Protein AF-A0A972W221-F1 (afdb_monomer_lite)

pLDDT: mean 84.45, std 7.09, range [62.5, 95.25]

Secondary structure (DSSP, 8-state):
---HHHHHHHHHH-TT--EEEEEEPTTTSSEEEEPHHHHHHHHHH------SB-SS-BSSS-HHHHHHHHHHHHHHHHHHHHHHHHHHHHHHHHHTTTTTTTT--HHHHHHHHHHHHHHHHHHHHHIIIII-

Radius of gyration: 25.36 Å; chains: 1; bounding box: 50×28×69 Å

Sequence (132 aa):
AITLNEVIEGFKAHPEITIRTEQINPELKEKTIIPRANAMSFLNESKAVVVGANLHVNEYGKTLFADFFFFITGFHGFHVLSGVIINCIIFFNVIVGTYEKRNSYEMVEKVGLYWHFADLVWVFVFTFFYLV

Foldseek 3Di:
DDDLVNVLVVCVVDVPDWDWDLDADPVVRHTDTDPPVCVNVVSVVDDDDDDDDDQPDHPPHDSVLSNCLCVLVVVLVVLLVVLVVLVVVVVVCVVVCVCVVVVDPVSVVVSVVSNVVSVVSVVVSCCVNPPD

Structure (mmCIF, N/CA/C/O backbone):
data_AF-A0A972W221-F1
#
_entry.id   AF-A0A972W221-F1
#
loop_
_atom_site.group_PDB
_atom_site.id
_atom_site.type_symbol
_atom_site.label_atom_id
_atom_site.label_alt_id
_atom_site.label_comp_id
_atom_site.label_asym_id
_atom_site.label_entity_id
_atom_site.label_seq_id
_atom_site.pdbx_PDB_ins_code
_atom_site.Cartn_x
_atom_site.Cartn_y
_atom_site.Cartn_z
_atom_site.occupancy
_atom_site.B_iso_or_equiv
_atom_site.auth_seq_id
_atom_site.auth_comp_id
_atom_site.auth_asym_id
_atom_site.auth_atom_id
_atom_site.pdbx_PDB_model_num
ATOM 1 N N . ALA A 1 1 ? 18.083 -13.805 -7.449 1.00 71.94 1 ALA A N 1
ATOM 2 C CA . ALA A 1 1 ? 17.737 -12.568 -8.174 1.00 71.94 1 ALA A CA 1
ATOM 3 C C . ALA A 1 1 ? 18.204 -12.745 -9.606 1.00 71.94 1 ALA A C 1
ATOM 5 O O . ALA A 1 1 ? 19.290 -13.281 -9.776 1.00 71.94 1 ALA A O 1
ATOM 6 N N . ILE A 1 2 ? 17.384 -12.372 -10.589 1.00 84.12 2 ILE A N 1
ATOM 7 C CA . ILE A 1 2 ? 17.730 -12.504 -12.010 1.00 84.12 2 ILE A CA 1
ATOM 8 C C . ILE A 1 2 ? 18.817 -11.475 -12.343 1.00 84.12 2 ILE A C 1
ATOM 10 O O . ILE A 1 2 ? 18.704 -10.310 -11.960 1.00 84.12 2 ILE A O 1
ATOM 14 N N . THR A 1 3 ? 19.876 -11.906 -13.020 1.00 89.19 3 THR A N 1
ATOM 15 C CA . THR A 1 3 ? 21.006 -11.055 -13.409 1.00 89.19 3 THR A CA 1
ATOM 16 C C . THR A 1 3 ? 20.847 -10.522 -14.831 1.00 89.19 3 THR A C 1
ATOM 18 O O . THR A 1 3 ? 20.153 -11.104 -15.663 1.00 89.19 3 THR A O 1
ATOM 21 N N . LEU A 1 4 ? 21.528 -9.415 -15.147 1.00 88.88 4 LEU A N 1
ATOM 22 C CA . LEU A 1 4 ? 21.496 -8.846 -16.498 1.00 88.88 4 LEU A CA 1
ATOM 23 C C . LEU A 1 4 ? 22.056 -9.820 -17.549 1.00 88.88 4 LEU A C 1
ATOM 25 O O . LEU A 1 4 ? 21.524 -9.903 -18.651 1.00 88.88 4 LEU A O 1
ATOM 29 N N . ASN A 1 5 ? 23.091 -10.586 -17.196 1.00 89.31 5 ASN A N 1
ATOM 30 C CA . ASN A 1 5 ? 23.689 -11.568 -18.100 1.00 89.31 5 ASN A CA 1
ATOM 31 C C . ASN A 1 5 ? 22.698 -12.681 -18.456 1.00 89.31 5 ASN A C 1
ATOM 33 O O . ASN A 1 5 ? 22.571 -13.008 -19.631 1.00 89.31 5 ASN A O 1
ATOM 37 N N . GLU A 1 6 ? 21.941 -13.187 -17.478 1.00 89.81 6 GLU A N 1
ATOM 38 C CA . GLU A 1 6 ? 20.884 -14.179 -17.722 1.00 89.81 6 GLU A CA 1
ATOM 39 C C . GLU A 1 6 ? 19.799 -13.627 -18.659 1.00 89.81 6 GLU A C 1
ATOM 41 O O . GLU A 1 6 ? 19.352 -14.323 -19.570 1.00 89.81 6 GLU A O 1
ATOM 46 N N . VAL A 1 7 ? 19.414 -12.354 -18.499 1.00 88.94 7 VAL A N 1
ATOM 47 C CA . VAL A 1 7 ? 18.455 -11.691 -19.401 1.00 88.94 7 VAL A CA 1
ATOM 48 C C . VAL A 1 7 ? 19.020 -11.566 -20.819 1.00 88.94 7 VAL A C 1
ATOM 50 O O . VAL A 1 7 ? 18.313 -11.839 -21.790 1.00 88.94 7 VAL A O 1
ATOM 53 N N . ILE A 1 8 ? 20.293 -11.185 -20.960 1.00 90.25 8 ILE A N 1
ATOM 54 C CA . ILE A 1 8 ? 20.964 -11.057 -22.261 1.00 90.25 8 ILE A CA 1
ATOM 55 C C . ILE A 1 8 ? 21.079 -12.418 -22.956 1.00 90.25 8 ILE A C 1
ATOM 57 O O . ILE A 1 8 ? 20.828 -12.517 -24.158 1.00 90.25 8 ILE A O 1
ATOM 61 N N . GLU A 1 9 ? 21.462 -13.466 -22.229 1.00 91.31 9 GLU A N 1
ATOM 62 C CA . GLU A 1 9 ? 21.559 -14.824 -22.769 1.00 91.31 9 GLU A CA 1
ATOM 63 C C . GLU A 1 9 ? 20.189 -15.357 -23.192 1.00 91.31 9 GLU A C 1
ATOM 65 O O . GLU A 1 9 ? 20.054 -15.845 -24.316 1.00 91.31 9 GLU A O 1
ATOM 70 N N . GLY A 1 10 ? 19.156 -15.162 -22.367 1.00 89.62 10 GLY A N 1
ATOM 71 C CA . GLY A 1 10 ? 17.777 -15.503 -22.716 1.00 89.62 10 GLY A CA 1
ATOM 72 C C . GLY A 1 10 ? 17.292 -14.764 -23.967 1.00 89.62 10 GLY A C 1
ATOM 73 O O . GLY A 1 10 ? 16.747 -15.376 -24.884 1.00 89.62 10 GLY A O 1
ATOM 74 N N . PHE A 1 11 ? 17.565 -13.462 -24.076 1.00 90.19 11 PHE A N 1
ATOM 75 C CA . PHE A 1 11 ? 17.197 -12.682 -25.260 1.00 90.19 11 PHE A CA 1
ATOM 76 C C . PHE A 1 11 ? 17.913 -13.157 -26.538 1.00 90.19 11 PHE A C 1
ATOM 78 O O . PHE A 1 11 ? 17.329 -13.143 -27.626 1.00 90.19 11 PHE A O 1
ATOM 85 N N . LYS A 1 12 ? 19.172 -13.605 -26.432 1.00 89.50 12 LYS A N 1
ATOM 86 C CA . LYS A 1 12 ? 19.923 -14.188 -27.558 1.00 89.50 12 LYS A CA 1
ATOM 87 C C . LYS A 1 12 ? 19.391 -15.561 -27.962 1.00 89.50 12 LYS A C 1
ATOM 89 O O . LYS A 1 12 ? 19.311 -15.828 -29.159 1.00 89.50 12 LYS A O 1
ATOM 94 N N . ALA A 1 13 ? 19.035 -16.398 -26.988 1.00 92.38 13 ALA A N 1
ATOM 95 C CA . ALA A 1 13 ? 18.521 -17.747 -27.213 1.00 92.38 13 ALA A CA 1
ATOM 96 C C . ALA A 1 13 ? 17.148 -17.759 -27.906 1.00 92.38 13 ALA A C 1
ATOM 98 O O . ALA A 1 13 ? 16.831 -18.722 -28.599 1.00 92.38 13 ALA A O 1
ATOM 99 N N . HIS A 1 14 ? 16.378 -16.676 -27.766 1.00 90.81 14 HIS A N 1
ATOM 100 C CA . HIS A 1 14 ? 15.015 -16.546 -28.280 1.00 90.81 14 HIS A CA 1
ATOM 101 C C . HIS A 1 14 ? 14.886 -15.399 -29.310 1.00 90.81 14 HIS A C 1
ATOM 103 O O . HIS A 1 14 ? 14.677 -14.231 -28.942 1.00 90.81 14 HIS A O 1
ATOM 109 N N . PRO A 1 15 ? 15.027 -15.689 -30.622 1.00 87.44 15 PRO A N 1
ATOM 110 C CA . PRO A 1 15 ? 14.870 -14.717 -31.710 1.00 87.44 15 PRO A CA 1
ATOM 111 C C . PRO A 1 15 ? 13.505 -14.019 -31.769 1.00 87.44 15 PRO A C 1
ATOM 113 O O . PRO A 1 15 ? 13.411 -12.890 -32.248 1.00 87.44 15 PRO A O 1
ATOM 116 N N . GLU A 1 16 ? 12.466 -14.683 -31.276 1.00 88.00 16 GLU A N 1
ATOM 117 C CA . GLU A 1 16 ? 11.070 -14.256 -31.274 1.00 88.00 16 GLU A CA 1
ATOM 118 C C . GLU A 1 16 ? 10.757 -13.163 -30.242 1.00 88.00 16 GLU A C 1
ATOM 120 O O . GLU A 1 16 ? 9.767 -12.445 -30.383 1.00 88.00 16 GLU A O 1
ATOM 125 N N . ILE A 1 17 ? 11.594 -13.009 -29.212 1.00 88.06 17 ILE A N 1
ATOM 126 C CA . ILE A 1 17 ? 11.354 -12.045 -28.135 1.00 88.06 17 ILE A CA 1
ATOM 127 C C . ILE A 1 17 ? 11.725 -10.633 -28.598 1.00 88.06 17 ILE A C 1
ATOM 129 O O . ILE A 1 17 ? 12.770 -10.396 -29.209 1.00 88.06 17 ILE A O 1
ATOM 133 N N . THR A 1 18 ? 10.872 -9.668 -28.253 1.00 87.06 18 THR A N 1
ATOM 134 C CA . THR A 1 18 ? 11.069 -8.238 -28.525 1.00 87.06 18 THR A CA 1
ATOM 135 C C . THR A 1 18 ? 11.093 -7.430 -27.235 1.00 87.06 18 THR A C 1
ATOM 137 O O . THR A 1 18 ? 10.358 -7.746 -26.301 1.00 87.06 18 THR A O 1
ATOM 140 N N . ILE A 1 19 ? 11.867 -6.344 -27.212 1.00 87.75 19 ILE A N 1
ATOM 141 C CA . ILE A 1 19 ? 11.933 -5.419 -26.073 1.00 87.75 19 ILE A CA 1
ATOM 142 C C . ILE A 1 19 ? 11.007 -4.233 -26.333 1.00 87.75 19 ILE A C 1
ATOM 144 O O . ILE A 1 19 ? 10.966 -3.693 -27.440 1.00 87.75 19 ILE A O 1
ATOM 148 N N . ARG A 1 20 ? 10.270 -3.819 -25.302 1.00 86.94 20 ARG A N 1
ATOM 149 C CA . ARG A 1 20 ? 9.391 -2.646 -25.330 1.00 86.94 20 ARG A CA 1
ATOM 150 C C . ARG A 1 20 ? 9.891 -1.599 -24.350 1.00 86.94 20 ARG A C 1
ATOM 152 O O . ARG A 1 20 ? 10.386 -1.945 -23.281 1.00 86.94 20 ARG A O 1
ATOM 159 N N . THR A 1 21 ? 9.729 -0.331 -24.701 1.00 83.69 21 THR A N 1
ATOM 160 C CA . THR A 1 21 ? 10.019 0.778 -23.787 1.00 83.69 21 THR A CA 1
ATOM 161 C C . THR A 1 21 ? 8.946 0.899 -22.706 1.00 83.69 21 THR A C 1
ATOM 163 O O . THR A 1 21 ? 7.792 0.516 -22.907 1.00 83.69 21 THR A O 1
ATOM 166 N N . GLU A 1 22 ? 9.307 1.479 -21.559 1.00 78.44 22 GLU A N 1
ATOM 167 C CA . GLU A 1 22 ? 8.328 1.861 -20.532 1.00 78.44 22 GLU A CA 1
ATOM 168 C C . GLU A 1 22 ? 7.390 2.961 -21.054 1.00 78.44 22 GLU A C 1
ATOM 170 O O . GLU A 1 22 ? 6.173 2.890 -20.870 1.00 78.44 22 GLU A O 1
ATOM 175 N N . GLN A 1 23 ? 7.957 3.956 -21.745 1.00 77.81 23 GLN A N 1
ATOM 176 C CA . GLN A 1 23 ? 7.215 5.100 -22.262 1.00 77.81 23 GLN A CA 1
ATOM 177 C C . GLN A 1 23 ? 6.306 4.708 -23.432 1.00 77.81 23 GLN A C 1
ATOM 179 O O . GLN A 1 23 ? 6.702 3.973 -24.341 1.00 77.81 23 GLN A O 1
ATOM 184 N N . ILE A 1 24 ? 5.086 5.242 -23.388 1.00 79.62 24 ILE A N 1
ATOM 185 C CA . ILE A 1 24 ? 4.079 5.131 -24.442 1.00 79.62 24 ILE A CA 1
ATOM 186 C C . ILE A 1 24 ? 4.330 6.245 -25.456 1.00 79.62 24 ILE A C 1
ATOM 188 O O . ILE A 1 24 ? 4.496 7.403 -25.070 1.00 79.62 24 ILE A O 1
ATOM 192 N N . ASN A 1 25 ? 4.336 5.903 -26.744 1.00 81.00 25 ASN A N 1
ATOM 193 C CA . ASN A 1 25 ? 4.397 6.899 -27.803 1.00 81.00 25 ASN A CA 1
ATOM 194 C C . ASN A 1 25 ? 3.088 7.720 -27.793 1.00 81.00 25 ASN A C 1
ATOM 196 O O . ASN A 1 25 ? 2.014 7.130 -27.945 1.00 81.00 25 ASN A O 1
ATOM 200 N N . PRO A 1 26 ? 3.142 9.055 -27.621 1.00 79.50 26 PRO A N 1
ATOM 201 C CA . PRO A 1 26 ? 1.945 9.887 -27.506 1.00 79.50 26 PRO A CA 1
ATOM 202 C C . PRO A 1 26 ? 1.063 9.884 -28.765 1.00 79.50 26 PRO A C 1
ATOM 204 O O . PRO A 1 26 ? -0.139 10.111 -28.649 1.00 79.50 26 PRO A O 1
ATOM 207 N N . GLU A 1 27 ? 1.624 9.597 -29.943 1.00 83.56 27 GLU A N 1
ATOM 208 C CA . GLU A 1 27 ? 0.884 9.575 -31.212 1.00 83.56 27 GLU A CA 1
ATOM 209 C C . GLU A 1 27 ? 0.131 8.257 -31.418 1.00 83.56 27 GLU A C 1
ATOM 211 O O . GLU A 1 27 ? -1.038 8.250 -31.798 1.00 83.56 27 GLU A O 1
ATOM 216 N N . LEU A 1 28 ? 0.791 7.134 -31.124 1.00 81.06 28 LEU A N 1
ATOM 217 C CA . LEU A 1 28 ? 0.250 5.789 -31.341 1.00 81.06 28 LEU A CA 1
ATOM 218 C C . LEU A 1 28 ? -0.491 5.235 -30.116 1.00 81.06 28 LEU A C 1
ATOM 220 O O . LEU A 1 28 ? -1.175 4.225 -30.228 1.00 81.06 28 LEU A O 1
ATOM 224 N N . LYS A 1 29 ? -0.355 5.874 -28.943 1.00 79.62 29 LYS A N 1
ATOM 225 C CA . LYS A 1 29 ? -0.863 5.403 -27.637 1.00 79.62 29 LYS A CA 1
ATOM 226 C C . LYS A 1 29 ? -0.412 3.983 -27.256 1.00 79.62 29 LYS A C 1
ATOM 228 O O . LYS A 1 29 ? -0.972 3.378 -26.344 1.00 79.62 29 LYS A O 1
ATOM 233 N N . GLU A 1 30 ? 0.644 3.480 -27.889 1.00 80.44 30 GLU A N 1
ATOM 234 C CA . GLU A 1 30 ? 1.227 2.160 -27.651 1.00 80.44 30 GLU A CA 1
ATOM 235 C C . GLU A 1 30 ? 2.691 2.262 -27.203 1.00 80.44 30 GLU A C 1
ATOM 237 O O . GLU A 1 30 ? 3.377 3.261 -27.442 1.00 80.44 30 GLU A O 1
ATOM 242 N N . LYS A 1 31 ? 3.187 1.217 -26.528 1.00 81.81 31 LYS A N 1
ATOM 243 C CA . LYS A 1 31 ? 4.608 1.107 -26.169 1.00 81.81 31 LYS A CA 1
ATOM 244 C C . LYS A 1 31 ? 5.433 0.843 -27.426 1.00 81.81 31 LYS A C 1
ATOM 246 O O . LYS A 1 31 ? 5.142 -0.094 -28.167 1.00 81.81 31 LYS A O 1
ATOM 251 N N . THR A 1 32 ? 6.496 1.615 -27.631 1.00 84.19 32 THR A N 1
ATOM 252 C CA . THR A 1 32 ? 7.378 1.436 -28.787 1.00 84.19 32 THR A CA 1
ATOM 253 C C . THR A 1 32 ? 8.151 0.125 -28.665 1.00 84.19 32 THR A C 1
ATOM 255 O O . THR A 1 32 ? 8.819 -0.135 -27.660 1.00 84.19 32 THR A O 1
ATOM 258 N N . ILE A 1 33 ? 8.066 -0.709 -29.702 1.00 85.12 33 ILE A N 1
ATOM 259 C CA . ILE A 1 33 ? 8.867 -1.928 -29.820 1.00 85.12 33 ILE A CA 1
ATOM 260 C C . ILE A 1 33 ? 10.227 -1.541 -30.397 1.00 85.12 33 ILE A C 1
ATOM 262 O O . ILE A 1 33 ? 10.309 -0.942 -31.470 1.00 85.12 33 ILE A O 1
ATOM 266 N N . ILE A 1 34 ? 11.298 -1.881 -29.685 1.00 85.19 34 ILE A N 1
ATOM 267 C CA . ILE A 1 34 ? 12.660 -1.579 -30.119 1.00 85.19 34 ILE A CA 1
ATOM 268 C C . ILE A 1 34 ? 13.062 -2.587 -31.207 1.00 85.19 34 ILE A C 1
ATOM 270 O O . ILE A 1 34 ? 12.992 -3.798 -30.965 1.00 85.19 34 ILE A O 1
ATOM 274 N N . PRO A 1 35 ? 13.525 -2.131 -32.388 1.00 86.62 35 PRO A N 1
ATOM 275 C CA . PRO A 1 35 ? 14.054 -3.023 -33.414 1.00 86.62 35 PRO A CA 1
ATOM 276 C C . PRO A 1 35 ? 15.212 -3.870 -32.875 1.00 86.62 35 PRO A C 1
ATOM 278 O O . PRO A 1 35 ? 16.089 -3.365 -32.172 1.00 86.62 35 PRO A O 1
ATOM 281 N N . ARG A 1 36 ? 15.262 -5.156 -33.244 1.00 82.38 36 ARG A N 1
ATOM 282 C CA . ARG A 1 36 ? 16.218 -6.126 -32.674 1.00 82.38 36 ARG A CA 1
ATOM 283 C C . ARG A 1 36 ? 17.691 -5.742 -32.875 1.00 82.38 36 ARG A C 1
ATOM 285 O O . ARG A 1 36 ? 18.510 -6.034 -32.010 1.00 82.38 36 ARG A O 1
ATOM 292 N N . ALA A 1 37 ? 18.008 -5.032 -33.960 1.00 83.12 37 ALA A N 1
ATOM 293 C CA . ALA A 1 37 ? 19.347 -4.494 -34.216 1.00 83.12 37 ALA A CA 1
ATOM 294 C C . ALA A 1 37 ? 19.820 -3.526 -33.114 1.00 83.12 37 ALA A C 1
ATOM 296 O O . ALA A 1 37 ? 20.989 -3.546 -32.739 1.00 83.12 37 ALA A O 1
ATOM 297 N N . ASN A 1 38 ? 18.897 -2.742 -32.552 1.00 84.94 38 ASN A N 1
ATOM 298 C CA . ASN A 1 38 ? 19.188 -1.769 -31.501 1.00 84.94 38 ASN A CA 1
ATOM 299 C C . ASN A 1 38 ? 18.955 -2.367 -30.105 1.00 84.94 38 ASN A C 1
ATOM 301 O O . ASN A 1 38 ? 19.585 -1.952 -29.143 1.00 84.94 38 ASN A O 1
ATOM 305 N N . ALA A 1 39 ? 18.089 -3.376 -29.970 1.00 85.50 39 ALA A N 1
ATOM 306 C CA . ALA A 1 39 ? 17.758 -4.005 -28.687 1.00 85.50 39 ALA A CA 1
ATOM 307 C C . ALA A 1 39 ? 18.998 -4.474 -27.896 1.00 85.50 39 ALA A C 1
ATOM 309 O O . ALA A 1 39 ? 19.050 -4.317 -26.679 1.00 85.50 39 ALA A O 1
ATOM 310 N N . MET A 1 40 ? 20.023 -4.986 -28.586 1.00 83.75 40 MET A N 1
ATOM 311 C CA . MET A 1 40 ? 21.275 -5.417 -27.955 1.00 83.75 40 MET A CA 1
ATOM 312 C C . MET A 1 40 ? 22.088 -4.263 -27.354 1.00 83.75 40 MET A C 1
ATOM 314 O O . MET A 1 40 ? 22.696 -4.450 -26.302 1.00 83.75 40 MET A O 1
ATOM 318 N N . SER A 1 41 ? 22.104 -3.080 -27.981 1.00 86.06 41 SER A N 1
ATOM 319 C CA . SER A 1 41 ? 22.808 -1.926 -27.406 1.00 86.06 41 SER A CA 1
ATOM 320 C C . SER A 1 41 ? 22.102 -1.439 -26.142 1.00 86.06 41 SER A C 1
ATOM 322 O O . SER A 1 41 ? 22.760 -1.226 -25.129 1.00 86.06 41 SER A O 1
ATOM 324 N N . PHE A 1 42 ? 20.765 -1.396 -26.149 1.00 84.88 42 PHE A N 1
ATOM 325 C CA . PHE A 1 42 ? 19.973 -1.050 -24.964 1.00 84.88 42 PHE A CA 1
ATOM 326 C C . PHE A 1 42 ? 20.188 -2.025 -23.798 1.00 84.88 42 PHE A C 1
ATOM 328 O O . PHE A 1 42 ? 20.324 -1.595 -22.653 1.00 84.88 42 PHE A O 1
ATOM 335 N N . LEU A 1 43 ? 20.253 -3.334 -24.068 1.00 85.69 43 LEU A N 1
ATOM 336 C CA . LEU A 1 43 ? 20.534 -4.328 -23.027 1.00 85.69 43 LEU A CA 1
ATOM 337 C C . LEU A 1 43 ? 21.941 -4.175 -22.438 1.00 85.69 43 LEU A C 1
ATOM 339 O O . LEU A 1 43 ? 22.106 -4.309 -21.231 1.00 85.69 43 LEU A O 1
ATOM 343 N N . ASN A 1 44 ? 22.940 -3.854 -23.262 1.00 85.81 44 ASN A N 1
ATOM 344 C CA . ASN A 1 44 ? 24.308 -3.635 -22.787 1.00 85.81 44 ASN A CA 1
ATOM 345 C C . ASN A 1 44 ? 24.455 -2.339 -21.968 1.00 85.81 44 ASN A C 1
ATOM 347 O O . ASN A 1 44 ? 25.303 -2.270 -21.084 1.00 85.81 44 ASN A O 1
ATOM 351 N N . GLU A 1 45 ? 23.641 -1.320 -22.248 1.00 86.81 45 GLU A N 1
ATOM 352 C CA . GLU A 1 45 ? 23.594 -0.066 -21.478 1.00 86.81 45 GLU A CA 1
ATOM 353 C C . GLU A 1 45 ? 22.762 -0.177 -20.188 1.00 86.81 45 GLU A C 1
ATOM 355 O O . GLU A 1 45 ? 22.826 0.696 -19.315 1.00 86.81 45 GLU A O 1
ATOM 360 N N . SER A 1 46 ? 21.975 -1.247 -20.048 1.00 84.94 46 SER A N 1
ATOM 361 C CA . SER A 1 46 ? 21.102 -1.463 -18.896 1.00 84.94 46 SER A CA 1
ATOM 362 C C . SER A 1 46 ? 21.920 -1.723 -17.628 1.00 84.94 46 SER A C 1
ATOM 364 O O . SER A 1 46 ? 22.894 -2.467 -17.635 1.00 84.94 46 SER A O 1
ATOM 366 N N . LYS A 1 47 ? 21.520 -1.112 -16.507 1.00 85.31 47 LYS A N 1
ATOM 367 C CA . LYS A 1 47 ? 22.275 -1.180 -15.238 1.00 85.31 47 LYS A CA 1
ATOM 368 C C . LYS A 1 47 ? 21.699 -2.158 -14.219 1.00 85.31 47 LYS A C 1
ATOM 370 O O . 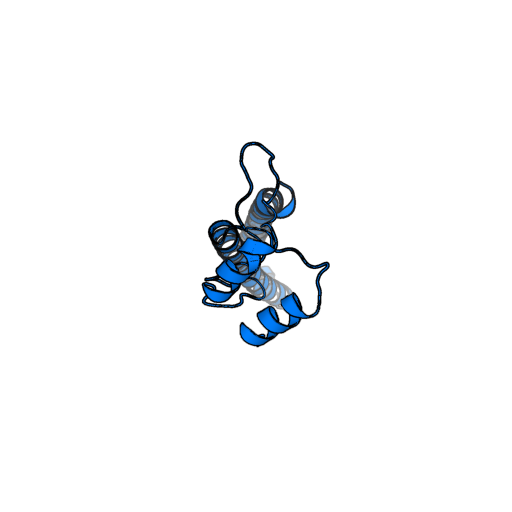LYS A 1 47 ? 22.423 -2.615 -13.340 1.00 85.31 47 LYS A O 1
ATOM 375 N N . ALA A 1 48 ? 20.402 -2.438 -14.297 1.00 84.62 48 ALA A N 1
ATOM 376 C CA . ALA A 1 48 ? 19.699 -3.253 -13.318 1.00 84.62 48 ALA A CA 1
ATOM 377 C C . ALA A 1 48 ? 18.503 -3.963 -13.953 1.00 84.62 48 ALA A C 1
ATOM 379 O O . ALA A 1 48 ? 17.889 -3.449 -14.887 1.00 84.62 48 ALA A O 1
ATOM 380 N N . VAL A 1 49 ? 18.168 -5.125 -13.399 1.00 85.88 49 VAL A N 1
ATOM 381 C CA . VAL A 1 49 ? 16.935 -5.853 -13.699 1.00 85.88 49 VAL A CA 1
ATOM 382 C C . VAL A 1 49 ? 15.966 -5.584 -12.553 1.00 85.88 49 VAL A C 1
ATOM 384 O O . VAL A 1 49 ? 16.283 -5.854 -11.394 1.00 85.88 49 VAL A O 1
ATOM 387 N N . VAL A 1 50 ? 14.806 -5.017 -12.874 1.00 83.31 50 VAL A N 1
ATOM 388 C CA . VAL A 1 50 ? 13.730 -4.766 -11.911 1.00 83.31 50 VAL A CA 1
ATOM 389 C C . VAL A 1 50 ? 12.702 -5.875 -12.059 1.00 83.31 50 VAL A C 1
ATOM 391 O O . VAL A 1 50 ? 12.246 -6.136 -13.166 1.00 83.31 50 VAL A O 1
ATOM 394 N N . VAL A 1 51 ? 12.360 -6.517 -10.943 1.00 83.00 51 VAL A N 1
ATOM 395 C CA . VAL A 1 51 ? 11.301 -7.527 -10.871 1.00 83.00 51 VAL A CA 1
ATOM 396 C C . VAL A 1 51 ? 10.368 -7.139 -9.731 1.00 83.00 51 VAL A C 1
ATOM 398 O O . VAL A 1 51 ? 10.802 -7.019 -8.583 1.00 83.00 51 VAL A O 1
ATOM 401 N N . GLY A 1 52 ? 9.095 -6.939 -10.051 1.00 78.75 52 GLY A N 1
ATOM 402 C CA . GLY A 1 52 ? 8.068 -6.456 -9.139 1.00 78.75 52 GLY A CA 1
ATOM 403 C C . GLY A 1 52 ? 8.091 -4.942 -8.910 1.00 78.75 52 GLY A C 1
ATOM 404 O O . GLY A 1 52 ? 8.912 -4.200 -9.452 1.00 78.75 52 GLY A O 1
ATOM 405 N N . ALA A 1 53 ? 7.150 -4.481 -8.086 1.00 74.88 53 ALA A N 1
ATOM 406 C CA . ALA A 1 53 ? 7.068 -3.092 -7.650 1.00 74.88 53 ALA A CA 1
ATOM 407 C C . ALA A 1 53 ? 7.529 -2.958 -6.198 1.00 74.88 53 ALA A C 1
ATOM 409 O O . ALA A 1 53 ? 7.164 -3.763 -5.341 1.00 74.88 53 ALA A O 1
ATOM 410 N N . ASN A 1 54 ? 8.306 -1.921 -5.919 1.00 74.06 54 ASN A N 1
ATOM 411 C CA . ASN A 1 54 ? 8.669 -1.476 -4.581 1.00 74.06 54 ASN A CA 1
ATOM 412 C C . ASN A 1 54 ? 8.677 0.063 -4.530 1.00 74.06 54 ASN A C 1
ATOM 414 O O . ASN A 1 54 ? 8.360 0.722 -5.515 1.00 74.06 54 ASN A O 1
ATOM 418 N N . LEU A 1 55 ? 9.053 0.629 -3.381 1.00 69.00 55 LEU A N 1
ATOM 419 C CA . LEU A 1 55 ? 9.090 2.080 -3.124 1.00 69.00 55 LEU A CA 1
ATOM 420 C C . LEU A 1 55 ? 10.103 2.878 -3.971 1.00 69.00 55 LEU A C 1
ATOM 422 O O . LEU A 1 55 ? 10.179 4.093 -3.843 1.00 69.00 55 LEU A O 1
ATOM 426 N N . HIS A 1 56 ? 10.938 2.217 -4.772 1.00 71.31 56 HIS A N 1
ATOM 427 C CA . HIS A 1 56 ? 11.963 2.868 -5.591 1.00 71.31 56 HIS A CA 1
ATOM 428 C C . HIS A 1 56 ? 11.845 2.532 -7.075 1.00 71.31 56 HIS A C 1
ATOM 430 O O . HIS A 1 56 ? 12.214 3.342 -7.924 1.00 71.31 56 HIS A O 1
ATOM 436 N N . VAL A 1 57 ? 11.362 1.335 -7.401 1.00 73.81 57 VAL A N 1
ATOM 437 C CA . VAL A 1 57 ? 11.255 0.843 -8.771 1.00 73.81 57 VAL A CA 1
ATOM 438 C C . VAL A 1 57 ? 9.926 0.126 -8.968 1.00 73.81 57 VAL A C 1
ATOM 440 O O . VAL A 1 57 ? 9.491 -0.649 -8.120 1.00 73.81 57 VAL A O 1
ATOM 443 N N . ASN A 1 58 ? 9.281 0.383 -10.102 1.00 77.75 58 ASN A N 1
ATOM 444 C CA . ASN A 1 58 ? 8.008 -0.223 -10.465 1.00 77.75 58 ASN A CA 1
ATOM 445 C C . ASN A 1 58 ? 8.118 -0.851 -11.856 1.00 77.75 58 ASN A C 1
ATOM 447 O O . ASN A 1 58 ? 8.327 -0.145 -12.836 1.00 77.75 58 ASN A O 1
ATOM 451 N N . GLU A 1 59 ? 7.961 -2.171 -11.944 1.00 76.25 59 GLU A N 1
ATOM 452 C CA . GLU A 1 59 ? 7.938 -2.890 -13.224 1.00 76.25 59 GLU A CA 1
ATOM 453 C C . GLU A 1 59 ? 6.658 -2.613 -14.037 1.00 76.25 59 GLU A C 1
ATOM 455 O O . GLU A 1 59 ? 6.667 -2.627 -15.269 1.00 76.25 59 GLU A O 1
ATOM 460 N N . TYR A 1 60 ? 5.540 -2.334 -13.361 1.00 72.19 60 TYR A N 1
ATOM 461 C CA . TYR A 1 60 ? 4.215 -2.317 -13.987 1.00 72.19 60 TYR A CA 1
ATOM 462 C C . TYR A 1 60 ? 3.820 -0.956 -14.573 1.00 72.19 60 TYR A C 1
ATOM 464 O O . TYR A 1 60 ? 2.827 -0.859 -15.296 1.00 72.19 60 TYR A O 1
ATOM 472 N N . GLY A 1 61 ? 4.586 0.104 -14.308 1.00 74.25 61 GLY A N 1
ATOM 473 C CA . GLY A 1 61 ? 4.300 1.435 -14.830 1.00 74.25 61 GLY A CA 1
ATOM 474 C C . GLY A 1 61 ? 5.104 2.531 -14.148 1.00 74.25 61 GLY A C 1
ATOM 475 O O . GLY A 1 61 ? 6.142 2.279 -13.544 1.00 74.25 61 GLY A O 1
ATOM 476 N N . LYS A 1 62 ? 4.590 3.763 -14.217 1.00 78.06 62 LYS A N 1
ATOM 477 C CA . LYS A 1 62 ? 5.267 4.935 -13.652 1.00 78.06 62 LYS A CA 1
ATOM 478 C C . LYS A 1 62 ? 5.537 4.726 -12.163 1.00 78.06 62 LYS A C 1
ATOM 480 O O . LYS A 1 62 ? 4.621 4.405 -11.404 1.00 78.06 62 LYS A O 1
ATOM 485 N N . THR A 1 63 ? 6.773 4.972 -11.746 1.00 76.25 63 THR A N 1
ATOM 486 C CA . THR A 1 63 ? 7.201 4.901 -10.339 1.00 76.25 63 THR A CA 1
ATOM 487 C C . THR A 1 63 ? 6.323 5.765 -9.436 1.00 76.25 63 THR A C 1
ATOM 489 O O . THR A 1 63 ? 5.792 5.287 -8.442 1.00 76.25 63 THR A O 1
ATOM 492 N N . LEU A 1 64 ? 6.025 6.986 -9.878 1.00 80.69 64 LEU A N 1
ATOM 493 C CA . LEU A 1 64 ? 5.196 7.944 -9.147 1.00 80.69 64 LEU A CA 1
ATOM 494 C C . LEU A 1 64 ? 3.768 7.438 -8.863 1.00 80.69 64 LEU A C 1
ATOM 496 O O . LEU A 1 64 ? 3.207 7.751 -7.819 1.00 80.69 64 LEU A O 1
ATOM 500 N N . PHE A 1 65 ? 3.174 6.637 -9.755 1.00 80.94 65 PHE A N 1
ATOM 501 C CA . PHE A 1 65 ? 1.858 6.043 -9.492 1.00 80.94 65 PHE A CA 1
ATOM 502 C C . PHE A 1 65 ? 1.929 5.007 -8.364 1.00 80.94 65 PHE A C 1
ATOM 504 O O . PHE A 1 65 ? 1.080 5.016 -7.475 1.00 80.94 65 PHE A O 1
ATOM 511 N N . ALA A 1 66 ? 2.954 4.148 -8.378 1.00 80.50 66 ALA A N 1
ATOM 512 C CA . ALA A 1 66 ? 3.161 3.164 -7.319 1.00 80.50 66 ALA A CA 1
ATOM 513 C C . ALA A 1 66 ? 3.401 3.839 -5.963 1.00 80.50 66 ALA A C 1
ATOM 515 O O . ALA A 1 66 ? 2.811 3.415 -4.971 1.00 80.50 66 ALA A O 1
ATOM 516 N N . ASP A 1 67 ? 4.181 4.921 -5.925 1.00 82.88 67 ASP A N 1
ATOM 517 C CA . ASP A 1 67 ? 4.447 5.669 -4.693 1.00 82.88 67 ASP A CA 1
ATOM 518 C C . ASP A 1 67 ? 3.152 6.195 -4.057 1.00 82.88 67 ASP A C 1
ATOM 520 O O . ASP A 1 67 ? 2.891 5.951 -2.876 1.00 82.88 67 ASP A O 1
ATOM 524 N N . PHE A 1 68 ? 2.294 6.857 -4.844 1.00 86.00 68 PHE A N 1
ATOM 525 C CA . PHE A 1 68 ? 0.999 7.339 -4.355 1.00 86.00 68 PHE A CA 1
ATOM 526 C C . PHE A 1 68 ? 0.072 6.196 -3.940 1.00 86.00 68 PHE A C 1
ATOM 528 O O . PHE A 1 68 ? -0.568 6.283 -2.889 1.00 86.00 68 PHE A O 1
ATOM 535 N N . PHE A 1 69 ? 0.027 5.117 -4.724 1.00 84.81 69 PHE A N 1
ATOM 536 C CA . PHE A 1 69 ? -0.792 3.945 -4.429 1.00 84.81 69 PHE A CA 1
ATOM 537 C C . PHE A 1 69 ? -0.421 3.317 -3.081 1.00 84.81 69 PHE A C 1
ATOM 539 O O . PHE A 1 69 ? -1.292 3.135 -2.226 1.00 84.81 69 PHE A O 1
ATOM 546 N N . PHE A 1 70 ? 0.864 3.021 -2.860 1.00 85.06 70 PHE A N 1
ATOM 547 C CA . PHE A 1 70 ? 1.329 2.396 -1.621 1.00 85.06 70 PHE A CA 1
ATOM 548 C C . PHE A 1 70 ? 1.200 3.331 -0.420 1.00 85.06 70 PHE A C 1
ATOM 550 O O . PHE A 1 70 ? 0.816 2.878 0.658 1.00 85.06 70 PHE A O 1
ATOM 557 N N . PHE A 1 71 ? 1.467 4.627 -0.592 1.00 89.06 71 PHE A N 1
ATOM 558 C CA . PHE A 1 71 ? 1.346 5.597 0.491 1.00 89.06 71 PHE A CA 1
ATOM 559 C C . PHE A 1 71 ? -0.105 5.757 0.965 1.00 89.06 71 PHE A C 1
ATOM 561 O O . PHE A 1 71 ? -0.388 5.594 2.152 1.00 89.06 71 PHE A O 1
ATOM 568 N N . ILE A 1 72 ? -1.038 6.031 0.049 1.00 90.81 72 ILE A N 1
ATOM 569 C CA . ILE A 1 72 ? -2.444 6.296 0.392 1.00 90.81 72 ILE A CA 1
ATOM 570 C C . ILE A 1 72 ? -3.117 5.026 0.918 1.00 90.81 72 ILE A C 1
ATOM 572 O O . ILE A 1 72 ? -3.746 5.052 1.978 1.00 90.81 72 ILE A O 1
ATOM 576 N N . THR A 1 73 ? -2.942 3.901 0.220 1.00 90.50 73 THR A N 1
ATOM 577 C CA . THR A 1 73 ? -3.530 2.616 0.625 1.00 90.50 73 THR A CA 1
ATOM 578 C C . THR A 1 73 ? -2.929 2.129 1.942 1.00 90.50 73 THR A C 1
ATOM 580 O O . THR A 1 73 ? -3.659 1.664 2.816 1.00 90.50 73 THR A O 1
ATOM 583 N N . GLY A 1 74 ? -1.614 2.280 2.130 1.00 89.94 74 GLY A N 1
ATOM 584 C CA . GLY A 1 74 ? -0.934 1.921 3.375 1.00 89.94 74 GLY A CA 1
ATOM 585 C C . GLY A 1 74 ? -1.397 2.765 4.565 1.00 89.94 74 GLY A C 1
ATOM 586 O O . GLY A 1 74 ? -1.717 2.220 5.621 1.00 89.94 74 GLY A O 1
ATOM 587 N N . PHE A 1 75 ? -1.507 4.086 4.391 1.00 92.81 75 PHE A N 1
ATOM 588 C CA . PHE A 1 75 ? -2.019 4.990 5.424 1.00 92.81 75 PHE A CA 1
ATOM 589 C C . PHE A 1 75 ? -3.472 4.679 5.796 1.00 92.81 75 PHE A C 1
ATOM 591 O O . PHE A 1 75 ? -3.827 4.669 6.977 1.00 92.81 75 PHE A O 1
ATOM 598 N N . HIS A 1 76 ? -4.308 4.374 4.805 1.00 92.50 76 HIS A N 1
ATOM 599 C CA . HIS A 1 76 ? -5.678 3.944 5.043 1.00 92.50 76 HIS A CA 1
ATOM 600 C C . HIS A 1 76 ? -5.734 2.605 5.796 1.00 92.50 76 HIS A C 1
ATOM 602 O O . HIS A 1 76 ? -6.437 2.493 6.799 1.00 92.50 76 HIS A O 1
ATOM 608 N N . GLY A 1 77 ? -4.932 1.617 5.388 1.00 92.19 77 GLY A N 1
ATOM 609 C CA . GLY A 1 77 ? -4.827 0.330 6.079 1.00 92.19 77 GLY A CA 1
ATOM 610 C C . GLY A 1 77 ? -4.418 0.474 7.549 1.00 92.19 77 GLY A C 1
ATOM 611 O O . GLY A 1 77 ? -4.962 -0.216 8.410 1.00 92.19 77 GLY A O 1
ATOM 612 N N . PHE A 1 78 ? -3.534 1.425 7.864 1.00 94.56 78 PHE A N 1
ATOM 613 C CA . PHE A 1 78 ? -3.193 1.766 9.248 1.00 94.56 78 PHE A CA 1
ATOM 614 C C . PHE A 1 78 ? -4.399 2.299 10.047 1.00 94.56 78 PHE A C 1
ATOM 616 O O . PHE A 1 78 ? -4.585 1.901 11.196 1.00 94.56 78 PHE A O 1
ATOM 623 N N . HIS A 1 79 ? -5.245 3.144 9.446 1.00 93.94 79 HIS A N 1
ATOM 624 C CA . HIS A 1 79 ? -6.472 3.652 10.084 1.00 93.94 79 HIS A CA 1
ATOM 625 C C . HIS A 1 79 ? -7.513 2.553 10.306 1.00 93.94 79 HIS A C 1
ATOM 627 O O . HIS A 1 79 ? -8.154 2.497 11.353 1.00 93.94 79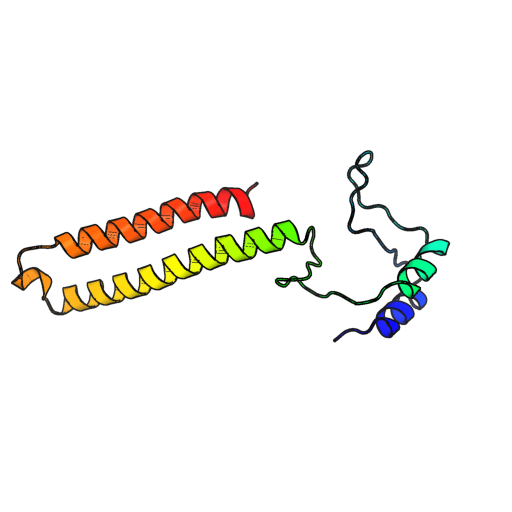 HIS A O 1
ATOM 633 N N . VAL A 1 80 ? -7.668 1.646 9.340 1.00 94.31 80 VAL A N 1
ATOM 634 C CA . VAL A 1 80 ? -8.544 0.481 9.503 1.00 94.31 80 VAL A CA 1
ATOM 635 C C . VAL A 1 80 ? -8.028 -0.399 10.639 1.00 94.31 80 VAL A C 1
ATOM 637 O O . VAL A 1 80 ? -8.804 -0.771 11.514 1.00 94.31 80 VAL A O 1
ATOM 640 N N . LEU A 1 81 ? -6.722 -0.677 10.696 1.00 95.25 81 LEU A N 1
ATOM 641 C CA . LEU A 1 81 ? -6.132 -1.488 11.762 1.00 95.25 81 LEU A CA 1
ATOM 642 C C . LEU A 1 81 ? -6.348 -0.867 13.151 1.00 95.25 81 LEU A C 1
ATOM 644 O O . LEU A 1 81 ? -6.774 -1.570 14.069 1.00 95.25 81 LEU A O 1
ATOM 648 N N . SER A 1 82 ? -6.094 0.435 13.319 1.00 94.25 82 SER A N 1
ATOM 649 C CA . SER A 1 82 ? -6.355 1.118 14.592 1.00 94.25 82 SER A CA 1
ATOM 650 C C . SER A 1 82 ? -7.846 1.099 14.946 1.00 94.25 82 SER A C 1
ATOM 652 O O . SER A 1 82 ? -8.194 0.832 16.097 1.00 94.25 82 SER A O 1
ATOM 654 N N . GLY A 1 83 ? -8.732 1.276 13.964 1.00 92.31 83 GLY A N 1
ATOM 655 C CA . GLY A 1 83 ? -10.176 1.148 14.141 1.00 92.31 83 GLY A CA 1
ATOM 656 C C . GLY A 1 83 ? -10.613 -0.244 14.598 1.00 92.31 83 GLY A C 1
ATOM 657 O O . GLY A 1 83 ? -11.441 -0.345 15.501 1.00 92.31 83 GLY A O 1
ATOM 658 N N . VAL A 1 84 ? -10.032 -1.318 14.044 1.00 94.12 84 VAL A N 1
ATOM 659 C CA . VAL A 1 84 ? -10.347 -2.702 14.445 1.00 94.12 84 VAL A CA 1
ATOM 660 C C . VAL A 1 84 ? -9.964 -2.904 15.902 1.00 94.12 84 VAL A C 1
ATOM 662 O O . VAL A 1 84 ? -10.756 -3.434 16.677 1.00 94.12 84 VAL A O 1
ATOM 665 N N . ILE A 1 85 ? -8.775 -2.439 16.294 1.00 95.06 85 ILE A N 1
ATOM 666 C CA . ILE A 1 85 ? -8.298 -2.539 17.675 1.00 95.06 85 ILE A CA 1
ATOM 667 C C . ILE A 1 85 ? -9.259 -1.813 18.625 1.00 95.06 85 ILE A C 1
ATOM 669 O O . ILE A 1 85 ? -9.661 -2.380 19.642 1.00 95.06 85 ILE A O 1
ATOM 673 N N . ILE A 1 86 ? -9.674 -0.588 18.288 1.00 91.69 86 ILE A N 1
ATOM 674 C CA . ILE A 1 86 ? -10.618 0.185 19.105 1.00 91.69 86 ILE A CA 1
ATOM 675 C C . ILE A 1 86 ? -11.980 -0.522 19.173 1.00 91.69 86 ILE A C 1
ATOM 677 O O . ILE A 1 86 ? -12.534 -0.659 20.264 1.00 91.69 86 ILE A O 1
ATOM 681 N N . ASN A 1 87 ? -12.489 -1.048 18.055 1.00 89.56 87 ASN A N 1
ATOM 682 C CA . ASN A 1 87 ? -13.729 -1.826 18.020 1.00 89.56 87 ASN A CA 1
ATOM 683 C C . ASN A 1 87 ? -13.655 -3.068 18.914 1.00 89.56 87 ASN A C 1
ATOM 685 O O . ASN A 1 87 ? -14.586 -3.322 19.676 1.00 89.56 87 ASN A O 1
ATOM 689 N N . CYS A 1 88 ? -12.543 -3.809 18.889 1.00 92.50 88 CYS A N 1
ATOM 69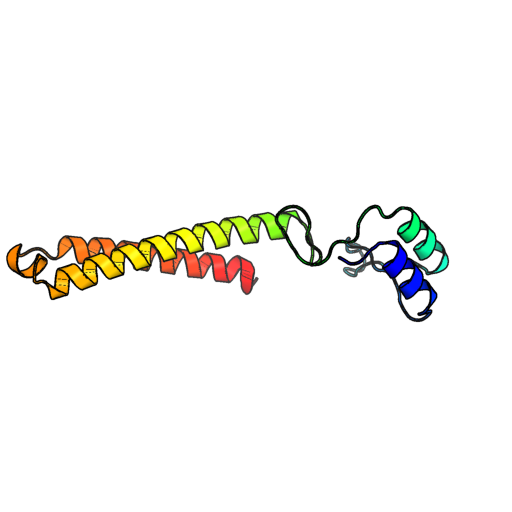0 C CA . CYS A 1 88 ? -12.326 -4.943 19.785 1.00 92.50 88 CYS A CA 1
ATOM 691 C C . CYS A 1 88 ? -12.355 -4.512 21.260 1.00 92.50 88 CYS A C 1
ATOM 693 O O . CYS A 1 88 ? -13.014 -5.162 22.070 1.00 92.50 88 CYS A O 1
ATOM 695 N N . ILE A 1 89 ? -11.694 -3.405 21.619 1.00 90.25 89 ILE A N 1
ATOM 696 C CA . ILE A 1 89 ? -11.682 -2.884 22.997 1.00 90.25 89 ILE A CA 1
ATOM 697 C C . ILE A 1 89 ? -13.098 -2.518 23.457 1.00 90.25 89 ILE A C 1
ATOM 699 O O . ILE A 1 89 ? -13.517 -2.913 24.548 1.00 90.25 89 ILE A O 1
ATOM 703 N N . ILE A 1 90 ? -13.850 -1.783 22.632 1.00 88.12 90 ILE A N 1
ATOM 704 C CA . ILE A 1 90 ? -15.234 -1.411 22.946 1.00 88.12 90 ILE A CA 1
ATOM 705 C C . ILE A 1 90 ? -16.111 -2.656 23.076 1.00 88.12 90 ILE A C 1
ATOM 707 O O . ILE A 1 90 ? -16.867 -2.759 24.040 1.00 88.12 90 ILE A O 1
ATOM 711 N N . PHE A 1 91 ? -15.972 -3.624 22.169 1.00 87.38 91 PHE A N 1
ATOM 712 C CA . PHE A 1 91 ? -16.720 -4.878 22.203 1.00 87.38 91 PHE A CA 1
ATOM 713 C C . PHE A 1 91 ? -16.511 -5.641 23.520 1.00 87.38 91 PHE A C 1
ATOM 715 O O . PHE A 1 91 ? -17.484 -6.006 24.181 1.00 87.38 91 PHE A O 1
ATOM 722 N N . PHE A 1 92 ? -15.262 -5.803 23.971 1.00 88.69 92 PHE A N 1
ATOM 723 C CA . PHE A 1 92 ? -14.982 -6.426 25.270 1.00 88.69 92 PHE A CA 1
ATOM 724 C C . PHE A 1 92 ? -15.541 -5.609 26.444 1.00 88.69 92 PHE A C 1
ATOM 726 O O . PHE A 1 92 ? -16.133 -6.176 27.361 1.00 88.69 92 PHE A O 1
ATOM 733 N N . ASN A 1 93 ? -15.418 -4.279 26.414 1.00 85.00 93 ASN A N 1
ATOM 734 C CA . ASN A 1 93 ? -15.958 -3.412 27.465 1.00 85.00 93 ASN A CA 1
ATOM 735 C C . ASN A 1 93 ? -17.496 -3.451 27.554 1.00 85.00 93 ASN A C 1
ATOM 737 O O . ASN A 1 93 ? -18.043 -3.282 28.648 1.00 85.00 93 ASN A O 1
ATOM 741 N N . VAL A 1 94 ? -18.189 -3.688 26.433 1.00 83.94 94 VAL A N 1
ATOM 742 C CA . VAL A 1 94 ? -19.640 -3.931 26.399 1.00 83.94 94 VAL A CA 1
ATOM 743 C C . VAL A 1 94 ? -19.976 -5.267 27.063 1.00 83.94 94 VAL A C 1
ATOM 745 O O . VAL A 1 94 ? -20.837 -5.288 27.937 1.00 83.94 94 VAL A O 1
ATOM 748 N N . ILE A 1 95 ? -19.256 -6.351 26.743 1.00 84.69 95 ILE A N 1
ATOM 749 C CA . ILE A 1 95 ? -19.475 -7.680 27.353 1.00 84.69 95 ILE A CA 1
ATOM 750 C C . ILE A 1 95 ? -19.261 -7.655 28.875 1.00 84.69 95 ILE A C 1
ATOM 752 O O . ILE A 1 95 ? -20.001 -8.292 29.618 1.00 84.69 95 ILE A O 1
ATOM 756 N N . VAL A 1 96 ? -18.275 -6.895 29.361 1.00 83.94 96 VAL A N 1
ATOM 757 C CA . VAL A 1 96 ? -17.985 -6.745 30.802 1.00 83.94 96 VAL A CA 1
ATOM 758 C C . VAL A 1 96 ? -19.051 -5.898 31.536 1.00 83.94 96 VAL A C 1
ATOM 760 O O . VAL A 1 96 ? -19.056 -5.813 32.768 1.00 83.94 96 VAL A O 1
ATOM 763 N N . GLY A 1 97 ? -19.987 -5.278 30.807 1.00 76.69 97 GLY A N 1
ATOM 764 C CA . GLY A 1 97 ? -21.059 -4.452 31.371 1.00 76.69 97 GLY A CA 1
ATOM 765 C C . GLY A 1 97 ? -20.581 -3.081 31.860 1.00 76.69 97 GLY A C 1
ATOM 766 O O . GLY A 1 97 ? -21.252 -2.429 32.660 1.00 76.69 97 GLY A O 1
ATOM 767 N N . THR A 1 98 ? -19.407 -2.621 31.412 1.00 72.12 98 THR A N 1
ATOM 768 C CA . THR A 1 98 ? -18.799 -1.356 31.862 1.00 72.12 98 THR A CA 1
ATOM 769 C C . THR A 1 98 ? -19.650 -0.142 31.479 1.00 72.12 98 THR A C 1
ATOM 771 O O . THR A 1 98 ? -19.739 0.817 32.247 1.00 72.12 98 THR A O 1
ATOM 774 N N . TYR A 1 99 ? -20.301 -0.182 30.314 1.00 67.50 99 TYR A N 1
ATOM 775 C CA . TYR A 1 99 ? -21.133 0.921 29.817 1.00 67.50 99 TYR A CA 1
ATOM 776 C C . TYR A 1 99 ? -22.544 0.926 30.412 1.00 67.50 99 TYR A C 1
ATOM 778 O O . TYR A 1 99 ? -23.073 1.995 30.706 1.00 67.50 99 TYR A O 1
ATOM 786 N N . GLU A 1 100 ? -23.099 -0.251 30.704 1.00 64.12 100 GLU A N 1
ATOM 787 C CA . GLU A 1 100 ? -24.386 -0.405 31.396 1.00 64.12 100 GLU A CA 1
ATOM 788 C C . GLU A 1 100 ? -24.313 0.168 32.823 1.00 64.12 100 GLU A C 1
ATOM 790 O O . GLU A 1 100 ? -25.188 0.913 33.258 1.00 64.12 100 GLU A O 1
ATOM 795 N N . LYS A 1 101 ? -23.186 -0.054 33.51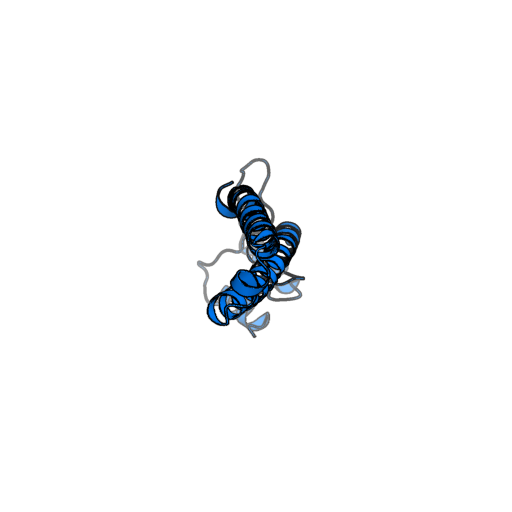6 1.00 62.50 101 LYS A N 1
ATOM 796 C CA . LYS A 1 101 ? -22.902 0.537 34.837 1.00 62.50 101 LYS A CA 1
ATOM 797 C C . LYS A 1 101 ? -22.693 2.056 34.806 1.00 62.50 101 LYS A C 1
ATOM 799 O O . LYS A 1 101 ? -22.852 2.705 35.836 1.00 62.50 101 LYS A O 1
ATOM 804 N N . ARG A 1 102 ? -22.312 2.626 33.656 1.00 64.56 102 ARG A N 1
ATOM 805 C CA . ARG A 1 102 ? -22.091 4.074 33.469 1.00 64.56 102 ARG A CA 1
ATOM 806 C C . ARG A 1 102 ? -23.304 4.824 32.907 1.00 64.56 102 ARG A C 1
ATOM 808 O O . ARG A 1 102 ? -23.240 6.048 32.869 1.00 64.56 102 ARG A O 1
ATOM 815 N N . ASN A 1 103 ? -24.377 4.139 32.489 1.00 64.81 103 ASN A N 1
ATOM 816 C CA . ASN A 1 103 ? -25.573 4.742 31.871 1.00 64.81 103 ASN A CA 1
ATOM 817 C C . ASN A 1 103 ? -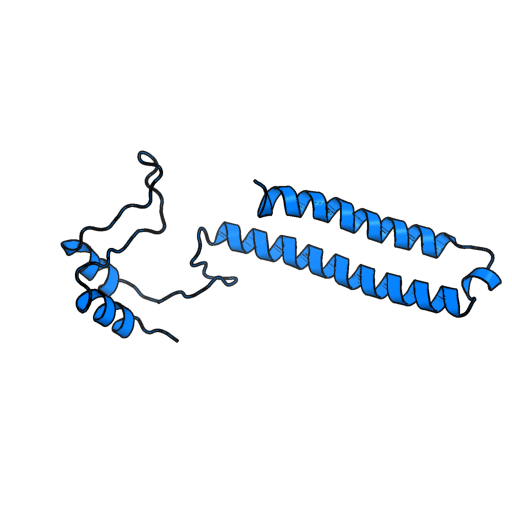25.278 5.668 30.666 1.00 64.81 103 ASN A C 1
ATOM 819 O O . ASN A 1 103 ? -26.056 6.568 30.359 1.00 64.81 103 ASN A O 1
ATOM 823 N N . SER A 1 104 ? -24.151 5.476 29.974 1.00 70.69 104 SER A N 1
ATOM 824 C CA . SER A 1 104 ? -23.799 6.269 28.792 1.00 70.69 104 SER A CA 1
ATOM 825 C C . SER A 1 104 ? -23.095 5.409 27.748 1.00 70.69 104 SER A C 1
ATOM 827 O O . SER A 1 104 ? -22.047 4.812 28.012 1.00 70.69 104 SER A O 1
ATOM 829 N N . TYR A 1 105 ? -23.681 5.383 26.549 1.00 75.38 105 TYR A N 1
ATOM 830 C CA . TYR A 1 105 ? -23.178 4.679 25.365 1.00 75.38 105 TYR A CA 1
ATOM 831 C C . TYR A 1 105 ? -22.437 5.606 24.391 1.00 75.38 105 TYR A C 1
ATOM 833 O O . TYR A 1 105 ? -22.050 5.186 23.304 1.00 75.38 105 TYR A O 1
ATOM 841 N N . GLU A 1 106 ? -22.164 6.847 24.797 1.00 78.06 106 GLU A N 1
ATOM 842 C CA . GLU A 1 106 ? -21.546 7.881 23.957 1.00 78.06 106 GLU A CA 1
ATOM 843 C C . GLU A 1 106 ? -20.190 7.443 23.364 1.00 78.06 106 GLU A C 1
ATOM 845 O O . GLU A 1 106 ? -19.822 7.822 22.254 1.00 78.06 106 GLU A O 1
ATOM 850 N N . MET A 1 107 ? -19.438 6.598 24.079 1.00 77.38 107 MET A N 1
ATOM 851 C CA . MET A 1 107 ? -18.170 6.045 23.583 1.00 77.38 107 MET A CA 1
ATOM 852 C C . MET A 1 107 ? -18.354 5.051 22.433 1.00 77.38 107 MET A C 1
ATOM 854 O O . MET A 1 107 ? -17.506 5.000 21.546 1.00 77.38 107 MET A O 1
ATOM 858 N N . VAL A 1 108 ? -19.449 4.287 22.422 1.00 82.56 108 VAL A N 1
ATOM 859 C CA . VAL A 1 108 ? -19.756 3.347 21.334 1.00 82.56 108 VAL A CA 1
ATOM 860 C C . VAL A 1 108 ? -20.125 4.123 20.073 1.00 82.56 108 VAL A C 1
ATOM 862 O O . VAL A 1 108 ? -19.613 3.819 19.001 1.00 82.56 108 VAL A O 1
ATOM 865 N N . GLU A 1 109 ? -20.940 5.172 20.205 1.00 85.25 109 GLU A N 1
ATOM 866 C CA . GLU A 1 109 ? -21.340 6.024 19.077 1.00 85.25 109 GLU A CA 1
ATOM 867 C C . GLU A 1 109 ? -20.140 6.730 18.438 1.00 85.25 109 GLU A C 1
ATOM 869 O O . GLU A 1 109 ? -19.986 6.702 17.218 1.00 85.25 109 GLU A O 1
ATOM 874 N N . LYS A 1 110 ? -19.240 7.301 19.251 1.00 86.00 110 LYS A N 1
ATOM 875 C CA . LYS A 1 110 ? -18.012 7.951 18.758 1.00 86.00 110 LYS A CA 1
ATOM 876 C C . LYS A 1 110 ? -17.112 6.987 17.986 1.00 86.00 110 LYS A C 1
ATOM 878 O O . LYS A 1 110 ? -16.558 7.357 16.953 1.00 86.00 110 LYS A O 1
ATOM 883 N N . VAL A 1 111 ? -16.972 5.755 18.471 1.00 87.88 111 VAL A N 1
ATOM 884 C CA . VAL A 1 111 ? -16.164 4.724 17.808 1.00 87.88 111 VAL A CA 1
ATOM 885 C C . VAL A 1 111 ? -16.845 4.212 16.536 1.00 87.88 111 VAL A C 1
ATOM 887 O O . VAL A 1 111 ? -16.180 4.062 15.512 1.00 87.88 111 VAL A O 1
ATOM 890 N N . GLY A 1 112 ? -18.168 4.037 16.552 1.00 87.56 112 GLY A N 1
ATOM 891 C CA . GLY A 1 112 ? -18.943 3.716 15.353 1.00 87.56 112 GLY A CA 1
ATOM 892 C C . GLY A 1 112 ? -18.809 4.792 14.271 1.00 87.56 112 GLY A C 1
ATOM 893 O O . GLY A 1 112 ? -18.565 4.473 13.111 1.00 87.56 112 GLY A O 1
ATOM 894 N N . LEU A 1 113 ? -18.869 6.073 14.650 1.00 89.94 113 LEU A N 1
ATOM 895 C CA . LEU A 1 113 ? -18.628 7.207 13.748 1.00 89.94 113 LEU A CA 1
ATOM 896 C C . LEU A 1 113 ? -17.212 7.193 13.155 1.00 89.94 113 LEU A C 1
ATOM 898 O O . LEU A 1 113 ? -17.059 7.441 11.961 1.00 89.94 113 LEU A O 1
ATOM 902 N N . TYR A 1 114 ? -16.188 6.864 13.950 1.00 90.31 114 TYR A N 1
ATOM 903 C CA . TYR A 1 114 ? -14.821 6.686 13.444 1.00 90.31 114 TYR A CA 1
ATOM 904 C C . TYR A 1 114 ? -14.741 5.561 12.404 1.00 90.31 114 TYR A C 1
ATOM 906 O O . TYR A 1 114 ? -14.126 5.730 11.351 1.00 90.31 114 TYR A O 1
ATOM 914 N N . TRP A 1 115 ? -15.400 4.432 12.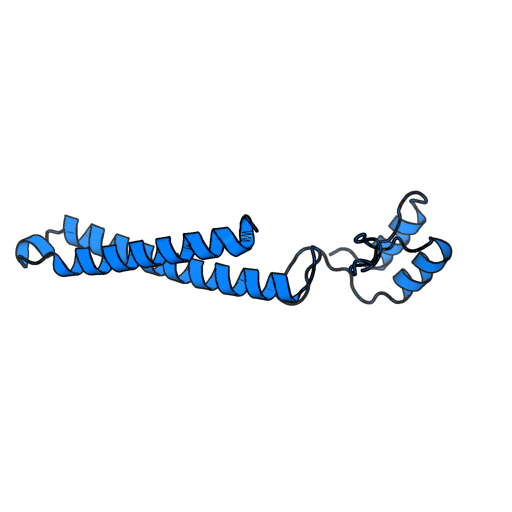672 1.00 92.06 115 TRP A N 1
ATOM 915 C CA . TRP A 1 115 ? -15.423 3.293 11.759 1.00 92.06 115 TRP A CA 1
ATOM 916 C C . TRP A 1 115 ? -16.119 3.627 10.434 1.00 92.06 115 TRP A C 1
ATOM 918 O O . TRP A 1 115 ? -15.582 3.351 9.364 1.00 92.06 115 TRP A O 1
ATOM 928 N N . HIS A 1 116 ? -17.269 4.301 10.494 1.00 92.06 116 HIS A N 1
ATOM 929 C CA . HIS A 1 116 ? -17.976 4.767 9.300 1.00 92.06 116 HIS A CA 1
ATOM 930 C C . HIS A 1 116 ? -17.188 5.818 8.515 1.00 92.06 116 HIS A C 1
ATOM 932 O O . HIS A 1 116 ? -17.208 5.811 7.287 1.00 92.06 116 HIS A O 1
ATOM 938 N N . PHE A 1 117 ? -16.466 6.708 9.196 1.00 90.88 117 PHE A N 1
ATOM 939 C CA . PHE A 1 117 ? -15.588 7.662 8.525 1.00 90.88 117 PHE A CA 1
ATOM 940 C C . PHE A 1 117 ? -14.478 6.953 7.739 1.00 90.88 117 PHE A C 1
ATOM 942 O O . PHE A 1 117 ? -14.232 7.303 6.584 1.00 90.88 117 PHE A O 1
ATOM 949 N N . ALA A 1 118 ? -13.842 5.936 8.330 1.00 91.81 118 ALA A N 1
ATOM 950 C CA . ALA A 1 118 ? -12.847 5.133 7.628 1.00 91.81 118 ALA A CA 1
ATOM 951 C C . ALA A 1 118 ? -13.454 4.451 6.387 1.00 91.81 118 ALA A C 1
ATOM 953 O O . ALA A 1 118 ? -12.879 4.547 5.307 1.00 91.81 118 ALA A O 1
ATOM 954 N N . ASP A 1 119 ? -14.642 3.855 6.505 1.00 90.69 119 ASP A N 1
ATOM 955 C CA . ASP A 1 119 ? -15.344 3.221 5.379 1.00 90.69 119 ASP A CA 1
ATOM 956 C C . ASP A 1 119 ? -15.633 4.207 4.229 1.00 90.69 119 ASP A C 1
ATOM 958 O O . ASP A 1 119 ? -15.330 3.930 3.069 1.00 90.69 119 ASP A O 1
ATOM 962 N N . LEU A 1 120 ? -16.105 5.420 4.540 1.00 91.19 120 LEU A N 1
ATOM 963 C CA . LEU A 1 120 ? -16.323 6.460 3.526 1.00 91.19 120 LEU A CA 1
ATOM 964 C C . LEU A 1 120 ? -15.033 6.836 2.788 1.00 91.19 120 LEU A C 1
ATOM 966 O O . LEU A 1 120 ? -15.042 6.962 1.563 1.00 91.19 120 LEU A O 1
ATOM 970 N N . VAL A 1 121 ? -13.915 6.994 3.504 1.00 91.62 121 VAL A N 1
ATOM 971 C CA . VAL A 1 121 ? -12.608 7.262 2.878 1.00 91.62 121 VAL A CA 1
ATOM 972 C C . VAL A 1 121 ? -12.195 6.101 1.972 1.00 91.62 121 VAL A C 1
ATOM 974 O O . VAL A 1 121 ? -11.658 6.338 0.887 1.00 91.62 121 VAL A O 1
ATOM 977 N N . TRP A 1 122 ? -12.480 4.857 2.368 1.00 90.62 122 TRP A N 1
ATOM 978 C CA . TRP A 1 122 ? -12.154 3.683 1.563 1.00 90.62 122 TRP A CA 1
ATOM 979 C C . TRP A 1 122 ? -12.890 3.661 0.229 1.00 90.62 122 TRP A C 1
ATOM 981 O O . TRP A 1 122 ? -12.271 3.395 -0.799 1.00 90.62 122 TRP A O 1
ATOM 991 N N . VAL A 1 123 ? -14.179 4.005 0.213 1.00 91.44 123 VAL A N 1
ATOM 992 C CA . VAL A 1 123 ? -14.968 4.074 -1.026 1.00 91.44 123 VAL A CA 1
ATOM 993 C C . VAL A 1 123 ? -14.327 5.029 -2.042 1.00 91.44 123 VAL A C 1
ATOM 995 O O . VAL A 1 123 ? -14.242 4.704 -3.230 1.00 91.44 123 VAL A O 1
ATOM 998 N N . PHE A 1 124 ? -13.807 6.177 -1.594 1.00 88.38 124 PHE A N 1
ATOM 999 C CA . PHE A 1 124 ? -13.089 7.106 -2.472 1.00 88.38 124 PHE A CA 1
ATOM 1000 C C . PHE A 1 124 ? -11.760 6.530 -2.972 1.00 88.38 124 PHE A C 1
ATOM 1002 O O . PHE A 1 124 ? -11.502 6.563 -4.175 1.00 88.38 124 PHE A O 1
ATOM 1009 N N . VAL A 1 125 ? -10.932 5.975 -2.079 1.00 88.38 125 VAL A N 1
ATOM 1010 C CA . VAL A 1 125 ? -9.638 5.371 -2.453 1.00 88.38 125 VAL A CA 1
ATOM 1011 C C . VAL A 1 125 ? -9.841 4.225 -3.446 1.00 88.38 125 VAL A C 1
ATOM 1013 O O . VAL A 1 125 ? -9.152 4.166 -4.464 1.00 88.38 125 VAL A O 1
ATOM 1016 N N . PHE A 1 126 ? -10.823 3.358 -3.199 1.00 88.12 126 PHE A N 1
ATOM 1017 C CA . PHE A 1 126 ? -11.164 2.253 -4.087 1.00 88.12 126 PHE A CA 1
ATOM 1018 C C . PHE A 1 126 ? -11.575 2.756 -5.475 1.00 88.12 126 PHE A C 1
ATOM 1020 O O . PHE A 1 126 ? -11.086 2.263 -6.488 1.00 88.12 126 PHE A O 1
ATOM 1027 N N . THR A 1 127 ? -12.409 3.795 -5.536 1.00 87.94 127 THR A N 1
ATOM 1028 C CA . THR A 1 127 ? -12.876 4.352 -6.812 1.00 87.94 127 THR A CA 1
ATOM 1029 C C . THR A 1 127 ? -11.729 4.928 -7.648 1.00 87.94 127 THR A C 1
ATOM 1031 O O . THR A 1 127 ? -11.626 4.619 -8.831 1.00 87.94 127 THR A O 1
ATOM 1034 N N . PHE A 1 128 ? -10.841 5.729 -7.053 1.00 85.44 128 PHE A N 1
ATOM 1035 C CA . PHE A 1 128 ? -9.771 6.403 -7.801 1.00 85.44 128 PHE A CA 1
ATOM 1036 C C . PHE A 1 128 ? -8.578 5.514 -8.168 1.00 85.44 128 PHE A C 1
ATOM 1038 O O . PHE A 1 128 ? -7.884 5.840 -9.124 1.00 85.44 128 PHE A O 1
ATOM 1045 N N . PHE A 1 129 ? -8.307 4.442 -7.414 1.00 83.19 129 PHE A N 1
ATOM 1046 C CA . PHE A 1 129 ? -7.144 3.577 -7.665 1.00 83.19 129 PHE A CA 1
ATOM 1047 C C . PHE A 1 129 ? -7.483 2.214 -8.271 1.00 83.19 129 PHE A C 1
ATOM 1049 O O . PHE A 1 129 ? -6.601 1.605 -8.874 1.00 83.19 129 PHE A O 1
ATOM 1056 N N . TYR A 1 130 ? -8.712 1.715 -8.098 1.00 81.56 130 TYR A N 1
ATOM 1057 C CA . TYR A 1 130 ? -9.103 0.384 -8.577 1.00 81.56 130 TYR A CA 1
ATOM 1058 C C . TYR A 1 130 ? -10.169 0.402 -9.682 1.00 81.56 130 TYR A C 1
ATOM 1060 O O . TYR A 1 130 ? -10.269 -0.590 -10.402 1.00 81.56 130 TYR A O 1
ATOM 1068 N N . LEU A 1 131 ? -10.965 1.473 -9.829 1.00 82.62 131 LEU A N 1
ATOM 1069 C CA . LEU A 1 131 ? -12.033 1.546 -10.844 1.00 82.62 131 LEU A CA 1
ATOM 1070 C C . LEU A 1 131 ? -11.735 2.492 -12.015 1.00 82.62 131 LEU A C 1
ATOM 1072 O O . LEU A 1 131 ? -12.149 2.191 -13.134 1.00 82.62 131 LEU A O 1
ATOM 1076 N N . VAL A 1 132 ? -11.081 3.627 -11.756 1.00 75.88 132 VAL A N 1
ATOM 1077 C CA . VAL A 1 132 ? -10.675 4.624 -12.768 1.00 75.88 132 VAL A CA 1
ATOM 1078 C C . VAL A 1 132 ? -9.266 4.338 -13.262 1.00 75.88 132 VAL A C 1
ATOM 1080 O O . VAL A 1 132 ? -9.079 4.361 -14.499 1.00 75.88 132 VAL A O 1
#